Protein AF-A0A7M1AVS5-F1 (afdb_monomer_lite)

Secondary structure (DSSP, 8-state):
-HHHHHHHHHHHHHHHHHHHHH---TT----TT-HHHHHHHHHHTTTS------S-------------------------S-TTSPP---

Sequence (90 aa):
MRNFLSKYVGIVLFIATMMGSFHHHHDAQQHNDCQVCTVQSTIFDADTPEKSVYLSELDIFHEGIVTPLFSLHSNQLISNVNPRAPPKIS

Radius of gyration: 20.61 Å; chains: 1; bounding box: 53×42×48 Å

pLDDT: mean 73.35, std 14.44, range [47.38, 95.88]

Organism: NCBI:txid2590551

Foldseek 3Di:
DVVVVVVVVVVVVVVLVVCLVPDADPVRDQDQPDPSSLVNVVVCCVVPNDVDPNDDPPPPPCPPPPDPDDDPPPPPPPDPDDPPDDDDDD

Structure (mmCIF, N/CA/C/O backbone):
data_AF-A0A7M1AVS5-F1
#
_entry.id   AF-A0A7M1AVS5-F1
#
loop_
_atom_site.group_PDB
_atom_site.id
_atom_site.type_symbol
_atom_site.label_atom_id
_atom_site.label_alt_id
_atom_site.label_comp_id
_atom_site.label_asym_id
_atom_site.label_entity_id
_atom_site.label_seq_id
_atom_site.pdbx_PDB_ins_code
_atom_site.Cartn_x
_atom_site.Cartn_y
_atom_site.Cartn_z
_atom_site.occupancy
_atom_site.B_iso_or_equiv
_atom_site.auth_seq_id
_atom_site.auth_comp_id
_atom_site.auth_asym_id
_atom_site.auth_atom_id
_atom_site.pdbx_PDB_model_num
ATOM 1 N N . MET A 1 1 ? -12.040 -2.303 27.737 1.00 61.59 1 MET A N 1
ATOM 2 C CA . MET A 1 1 ? -11.568 -3.002 26.516 1.00 61.59 1 MET A CA 1
ATOM 3 C C . MET A 1 1 ? -11.532 -2.105 25.277 1.00 61.59 1 MET A C 1
ATOM 5 O O . MET A 1 1 ? -10.469 -2.014 24.682 1.00 61.59 1 MET A O 1
ATOM 9 N N . ARG A 1 2 ? -12.604 -1.374 24.921 1.00 74.75 2 ARG A N 1
ATOM 10 C CA . ARG A 1 2 ? -12.649 -0.508 23.715 1.00 74.75 2 ARG A CA 1
ATOM 11 C C . ARG A 1 2 ? -11.476 0.481 23.584 1.00 74.75 2 ARG A C 1
ATOM 13 O O . ARG A 1 2 ? -10.851 0.560 22.534 1.00 74.75 2 ARG A O 1
ATOM 20 N N . ASN A 1 3 ? -11.121 1.167 24.672 1.00 79.00 3 ASN A N 1
ATOM 21 C CA . ASN A 1 3 ? -10.030 2.152 24.667 1.00 79.00 3 ASN A CA 1
ATOM 22 C C . ASN A 1 3 ? -8.634 1.513 24.586 1.00 79.00 3 ASN A C 1
ATOM 24 O O . ASN A 1 3 ? -7.687 2.172 24.179 1.00 79.00 3 ASN A O 1
ATOM 28 N N . PHE A 1 4 ? -8.496 0.246 24.982 1.00 91.19 4 PHE A N 1
ATOM 29 C CA . PHE A 1 4 ? -7.233 -0.487 24.882 1.00 91.19 4 PHE A CA 1
ATOM 30 C C . PHE A 1 4 ? -7.036 -1.023 23.462 1.00 91.19 4 PHE A C 1
ATOM 32 O O . PHE A 1 4 ? -5.978 -0.821 22.880 1.00 91.19 4 PHE A O 1
ATOM 39 N N . LEU A 1 5 ? -8.090 -1.599 22.871 1.00 93.94 5 LEU A N 1
ATOM 40 C CA . LEU A 1 5 ? -8.075 -2.064 21.484 1.00 93.94 5 LEU A CA 1
ATOM 41 C C . LEU A 1 5 ? -7.793 -0.916 20.506 1.00 93.94 5 LEU A C 1
ATOM 43 O O . LEU A 1 5 ? -6.950 -1.056 19.632 1.00 93.94 5 LEU A O 1
ATOM 47 N N . SER A 1 6 ? -8.436 0.241 20.692 1.00 90.75 6 SER A N 1
ATOM 48 C CA . SER A 1 6 ? -8.195 1.416 19.843 1.00 90.75 6 SER A CA 1
ATOM 49 C C . SER A 1 6 ? -6.749 1.912 19.928 1.00 90.75 6 SER A C 1
ATOM 51 O O . SER A 1 6 ? -6.150 2.211 18.899 1.00 90.75 6 SER A O 1
ATOM 53 N N . LYS A 1 7 ? -6.162 1.951 21.131 1.00 93.06 7 LYS A N 1
ATOM 54 C CA . LYS A 1 7 ? -4.752 2.325 21.313 1.00 93.06 7 LYS A CA 1
ATOM 55 C C . LYS A 1 7 ? -3.813 1.309 20.673 1.00 93.06 7 LYS A C 1
ATOM 57 O O . LYS A 1 7 ? -2.865 1.703 20.012 1.00 93.06 7 LYS A O 1
ATOM 62 N N . TYR A 1 8 ? -4.097 0.020 20.845 1.00 95.88 8 TYR A N 1
ATOM 63 C CA . TYR A 1 8 ? -3.316 -1.054 20.244 1.00 95.88 8 TYR A CA 1
ATOM 64 C C . TYR A 1 8 ? -3.325 -0.970 18.714 1.00 95.88 8 TYR A C 1
ATOM 66 O O . TYR A 1 8 ? -2.262 -0.917 18.105 1.00 95.88 8 TYR A O 1
ATOM 74 N N . VAL A 1 9 ? -4.508 -0.862 18.100 1.00 95.06 9 VAL A N 1
ATOM 75 C CA . VAL A 1 9 ? -4.641 -0.695 16.645 1.00 95.06 9 VAL A CA 1
ATOM 76 C C . VAL A 1 9 ? -3.928 0.573 16.177 1.00 95.06 9 VAL A C 1
ATOM 78 O O . VAL A 1 9 ? -3.212 0.524 15.186 1.00 95.06 9 VAL A O 1
ATOM 81 N N . GLY A 1 10 ? -4.052 1.683 16.911 1.00 95.12 10 GLY A N 1
ATOM 82 C CA . GLY A 1 10 ? -3.346 2.925 16.591 1.00 95.12 10 GLY A CA 1
ATOM 83 C C . GLY A 1 10 ? -1.822 2.777 16.602 1.00 95.12 10 GLY A C 1
ATOM 84 O O . GLY A 1 10 ? -1.159 3.258 15.689 1.00 95.12 10 GLY A O 1
ATOM 85 N N . ILE A 1 11 ? -1.262 2.076 17.594 1.00 95.38 11 ILE A N 1
ATOM 86 C CA . ILE A 1 11 ? 0.183 1.806 17.677 1.00 95.38 11 ILE A CA 1
ATOM 87 C C . ILE A 1 11 ? 0.636 0.915 16.518 1.00 95.38 11 ILE A C 1
ATOM 89 O O . ILE A 1 11 ? 1.637 1.216 15.874 1.00 95.38 11 ILE A O 1
ATOM 93 N N . VAL A 1 12 ? -0.102 -0.162 16.233 1.00 93.56 12 VAL A N 1
ATOM 94 C CA . VAL A 1 12 ? 0.217 -1.074 15.124 1.00 93.56 12 VAL A CA 1
ATOM 95 C C . VAL A 1 12 ? 0.184 -0.332 13.790 1.00 93.56 12 VAL A C 1
ATOM 97 O O . VAL A 1 12 ? 1.115 -0.463 13.001 1.00 93.56 12 VAL A O 1
ATOM 100 N N . LEU A 1 13 ? -0.840 0.496 13.568 1.00 90.81 13 LEU A N 1
ATOM 101 C CA . LEU A 1 13 ? -0.965 1.300 12.356 1.00 90.81 13 LEU A CA 1
ATOM 102 C C . LEU A 1 13 ? 0.193 2.297 12.232 1.00 90.8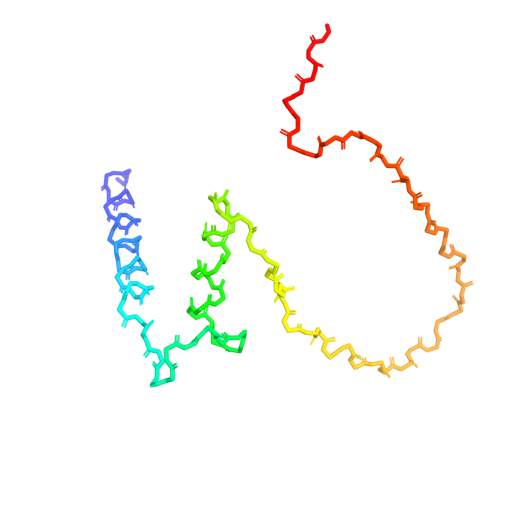1 13 LEU A C 1
ATOM 104 O O . LEU A 1 13 ? 0.794 2.404 11.172 1.00 90.81 13 LEU A O 1
ATOM 108 N N . PHE A 1 14 ? 0.548 2.980 13.323 1.00 93.19 14 PHE A N 1
ATOM 109 C CA . PHE A 1 14 ? 1.672 3.915 13.338 1.00 93.19 14 PHE A CA 1
ATOM 110 C C . PHE A 1 14 ? 2.994 3.232 12.962 1.00 93.19 14 PHE A C 1
ATOM 112 O O . PHE A 1 14 ? 3.728 3.736 12.114 1.00 93.19 14 PHE A O 1
ATOM 119 N N . ILE A 1 15 ? 3.283 2.066 13.549 1.00 92.25 15 ILE A N 1
ATOM 120 C CA . ILE A 1 15 ? 4.497 1.297 13.240 1.00 92.25 15 ILE A CA 1
ATOM 121 C C . ILE A 1 15 ? 4.486 0.833 11.779 1.00 92.25 15 ILE A C 1
ATOM 123 O O . ILE A 1 15 ? 5.502 0.963 11.099 1.00 92.25 15 ILE A O 1
ATOM 127 N N . ALA A 1 16 ? 3.349 0.340 11.281 1.00 87.31 16 ALA A N 1
ATOM 128 C CA . ALA A 1 16 ? 3.210 -0.092 9.893 1.00 87.31 16 ALA A CA 1
ATOM 129 C C . ALA A 1 16 ? 3.465 1.059 8.903 1.00 87.31 16 ALA A C 1
ATOM 131 O O . ALA A 1 16 ? 4.213 0.887 7.941 1.00 87.31 16 ALA A O 1
ATOM 132 N N . THR A 1 17 ? 2.922 2.251 9.173 1.00 87.25 17 THR A N 1
ATOM 133 C CA . THR A 1 17 ? 3.173 3.448 8.357 1.00 87.25 17 THR A CA 1
ATOM 134 C C . THR A 1 17 ? 4.650 3.837 8.366 1.00 87.25 17 THR A C 1
ATOM 136 O O . THR A 1 17 ? 5.203 4.137 7.311 1.00 87.25 17 THR A O 1
ATOM 139 N N . MET A 1 18 ? 5.305 3.797 9.533 1.00 90.44 18 MET A N 1
ATOM 140 C CA . MET A 1 18 ? 6.738 4.094 9.643 1.00 90.44 18 MET A CA 1
ATOM 141 C C . MET A 1 18 ? 7.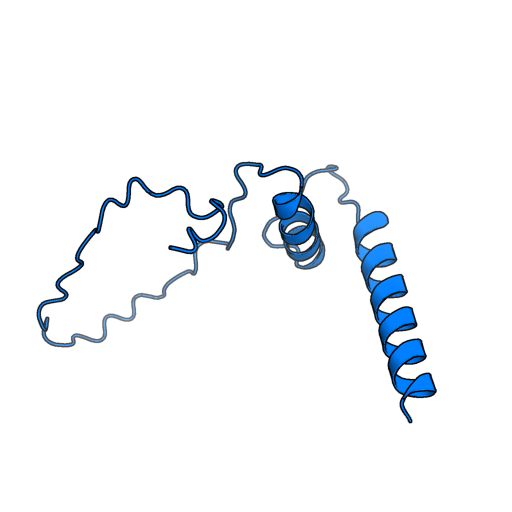599 3.080 8.885 1.00 90.44 18 MET A C 1
ATOM 143 O O . MET A 1 18 ? 8.560 3.474 8.226 1.00 90.44 18 MET A O 1
ATOM 147 N N . MET A 1 19 ? 7.245 1.790 8.935 1.00 88.25 19 MET A N 1
ATOM 148 C CA . MET A 1 19 ? 7.917 0.762 8.139 1.00 88.25 19 MET A CA 1
ATOM 149 C C . MET A 1 19 ? 7.852 1.093 6.651 1.00 88.25 19 MET A C 1
ATOM 151 O O . MET A 1 19 ? 8.895 1.122 6.015 1.00 88.25 19 MET A O 1
ATOM 155 N N . GLY A 1 20 ? 6.674 1.415 6.110 1.00 85.88 20 GLY A N 1
ATOM 156 C CA . GLY A 1 20 ? 6.551 1.808 4.703 1.00 85.88 20 GLY A CA 1
ATOM 157 C C . GLY A 1 20 ? 7.350 3.072 4.363 1.00 85.88 20 GLY A C 1
ATOM 158 O O . GLY A 1 20 ? 8.101 3.092 3.397 1.00 85.88 20 GLY A O 1
ATOM 159 N N . SER A 1 21 ? 7.262 4.125 5.184 1.00 85.44 21 SER A N 1
ATOM 160 C CA . SER A 1 21 ? 7.920 5.404 4.874 1.00 85.44 21 SER A CA 1
ATOM 161 C C . SER A 1 21 ? 9.446 5.359 4.923 1.00 85.44 21 SER A C 1
ATOM 163 O O . SER A 1 21 ? 10.090 6.168 4.263 1.00 85.44 21 SER A O 1
ATOM 165 N N . PHE A 1 22 ? 10.034 4.472 5.729 1.00 88.94 22 PHE A N 1
ATOM 166 C CA . PHE A 1 22 ? 11.491 4.358 5.853 1.00 88.94 22 PHE A CA 1
ATOM 167 C C . PHE A 1 22 ? 12.085 3.204 5.054 1.00 88.94 22 PHE A C 1
ATOM 169 O O . PHE A 1 22 ? 13.306 3.143 4.905 1.00 88.94 22 PHE A O 1
ATOM 176 N N . HIS A 1 23 ? 11.257 2.323 4.503 1.00 89.50 23 HIS A N 1
ATOM 177 C CA . HIS A 1 23 ? 11.725 1.206 3.703 1.00 89.50 23 HIS A CA 1
ATOM 178 C C . HIS A 1 23 ? 12.170 1.680 2.319 1.00 89.50 23 HIS A C 1
ATOM 180 O O . HIS A 1 23 ? 11.365 1.900 1.420 1.00 89.50 23 HIS A O 1
ATOM 186 N N . HIS A 1 24 ? 13.482 1.839 2.163 1.00 88.38 24 HIS A N 1
ATOM 187 C CA . HIS A 1 24 ? 14.113 2.194 0.899 1.00 88.38 24 HIS A CA 1
ATOM 188 C C . HIS A 1 24 ? 15.077 1.089 0.492 1.00 88.38 24 HIS A C 1
ATOM 190 O O . HIS A 1 24 ? 15.927 0.664 1.277 1.00 88.38 24 HIS A O 1
ATOM 196 N N . HIS A 1 25 ? 14.964 0.648 -0.754 1.00 88.00 25 HIS A N 1
ATOM 197 C CA . HIS A 1 25 ? 15.962 -0.217 -1.358 1.00 88.00 25 HIS A CA 1
ATOM 198 C C . HIS A 1 25 ? 17.165 0.607 -1.825 1.00 88.00 25 HIS A C 1
ATOM 200 O O . HIS A 1 25 ? 17.066 1.808 -2.078 1.00 88.00 25 HIS A O 1
ATOM 206 N N . HIS A 1 26 ? 18.320 -0.047 -1.932 1.00 89.62 26 HIS A N 1
ATOM 207 C CA . HIS A 1 26 ? 19.579 0.578 -2.350 1.00 89.62 26 HIS A CA 1
ATOM 208 C C . HIS A 1 26 ? 19.518 1.201 -3.756 1.00 89.62 26 HIS A C 1
ATOM 210 O O . HIS A 1 26 ? 20.272 2.122 -4.054 1.00 89.62 26 HIS A O 1
ATOM 216 N N . ASP A 1 27 ? 18.630 0.695 -4.606 1.00 89.31 27 ASP A N 1
ATOM 217 C CA . ASP A 1 27 ? 18.382 1.146 -5.973 1.00 89.31 27 ASP A CA 1
ATOM 218 C C . ASP A 1 27 ? 17.243 2.172 -6.073 1.00 89.31 27 ASP A C 1
ATOM 220 O O . ASP A 1 27 ? 16.968 2.671 -7.162 1.00 89.31 27 ASP A O 1
ATOM 224 N N . ALA A 1 28 ? 16.601 2.506 -4.947 1.00 84.69 28 ALA A N 1
ATOM 225 C CA . ALA A 1 28 ? 15.444 3.394 -4.867 1.00 84.69 28 ALA A CA 1
ATOM 226 C C . ALA A 1 28 ? 14.270 2.979 -5.782 1.00 84.69 28 ALA A C 1
ATOM 228 O O . ALA A 1 28 ? 13.463 3.825 -6.170 1.00 84.69 28 ALA A O 1
ATOM 229 N N . GLN A 1 29 ? 14.159 1.686 -6.112 1.00 84.12 29 GLN A N 1
ATOM 230 C CA . GLN A 1 29 ? 13.055 1.133 -6.900 1.00 84.12 29 GLN A CA 1
ATOM 231 C C . GLN A 1 29 ? 12.097 0.310 -6.029 1.00 84.12 29 GLN A C 1
ATOM 233 O O . GLN A 1 29 ? 12.446 -0.143 -4.937 1.00 84.12 29 GLN A O 1
ATOM 238 N N . GLN A 1 30 ? 10.860 0.145 -6.508 1.00 82.50 30 GLN A N 1
ATOM 239 C CA . GLN A 1 30 ? 9.880 -0.752 -5.897 1.00 82.50 30 GLN A CA 1
ATOM 240 C C . GLN A 1 30 ? 10.077 -2.176 -6.418 1.00 82.50 30 GLN A C 1
ATOM 242 O O . GLN A 1 30 ? 10.202 -2.394 -7.621 1.00 82.50 30 GLN A O 1
ATOM 247 N N . HIS A 1 31 ? 10.058 -3.135 -5.497 1.00 83.31 31 HIS A N 1
ATOM 248 C CA . HIS A 1 31 ? 10.287 -4.550 -5.771 1.00 83.31 31 HIS A CA 1
ATOM 249 C C . HIS A 1 31 ? 9.029 -5.354 -5.443 1.00 83.31 31 HIS A C 1
ATOM 251 O O . HIS A 1 31 ? 8.542 -5.295 -4.314 1.00 83.31 31 HIS A O 1
ATOM 257 N N . ASN A 1 32 ? 8.498 -6.108 -6.409 1.00 80.56 32 ASN A N 1
ATOM 258 C CA . ASN A 1 32 ? 7.253 -6.877 -6.238 1.00 80.56 32 ASN A CA 1
ATOM 259 C C . ASN A 1 32 ? 7.418 -8.102 -5.318 1.00 80.56 32 ASN A C 1
ATOM 261 O O . ASN A 1 32 ? 6.440 -8.604 -4.766 1.00 80.56 32 ASN A O 1
ATOM 265 N N . ASP A 1 33 ? 8.647 -8.587 -5.146 1.00 81.50 33 ASP A N 1
ATOM 2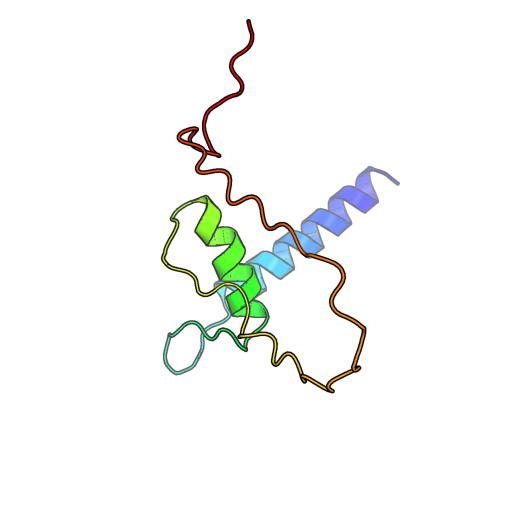66 C CA . ASP A 1 33 ? 9.025 -9.638 -4.198 1.00 81.50 33 ASP A CA 1
ATOM 267 C C . ASP A 1 33 ? 9.216 -9.101 -2.768 1.00 81.50 33 ASP A C 1
ATOM 269 O O . ASP A 1 33 ? 9.215 -9.869 -1.801 1.00 81.50 33 ASP A O 1
ATOM 273 N N . CYS A 1 34 ? 9.314 -7.778 -2.594 1.00 83.88 34 CYS A N 1
ATOM 274 C CA . CYS A 1 34 ? 9.371 -7.165 -1.279 1.00 83.88 34 CYS A CA 1
ATOM 275 C C . CYS A 1 34 ? 7.966 -6.918 -0.720 1.00 83.88 34 CYS A C 1
ATOM 277 O O . CYS A 1 34 ? 7.242 -6.023 -1.151 1.00 83.88 34 CYS A O 1
ATOM 279 N N . GLN A 1 35 ? 7.614 -7.648 0.339 1.00 84.38 35 GLN A N 1
ATOM 280 C CA . GLN A 1 35 ? 6.307 -7.538 0.997 1.00 84.38 35 GLN A CA 1
ATOM 281 C C . GLN A 1 35 ? 5.970 -6.109 1.453 1.00 84.38 35 GLN A C 1
ATOM 283 O O . GLN A 1 35 ? 4.810 -5.704 1.390 1.00 84.38 35 GLN A O 1
ATOM 288 N N . VAL A 1 36 ? 6.970 -5.334 1.889 1.00 86.38 36 VAL A N 1
ATOM 289 C CA . VAL A 1 36 ? 6.766 -3.943 2.322 1.00 86.38 36 VAL A CA 1
ATOM 290 C C . VAL A 1 36 ? 6.405 -3.056 1.131 1.00 86.38 36 VAL A C 1
ATOM 292 O O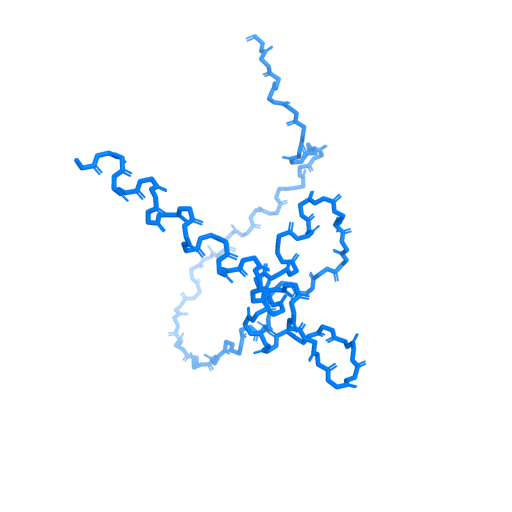 . VAL A 1 36 ? 5.416 -2.328 1.202 1.00 86.38 36 VAL A O 1
ATOM 295 N N . CYS A 1 37 ? 7.133 -3.171 0.016 1.00 85.44 37 CYS A N 1
ATOM 296 C CA . CYS A 1 37 ? 6.831 -2.441 -1.217 1.00 85.44 37 CYS A CA 1
ATOM 297 C C . CYS A 1 37 ? 5.467 -2.826 -1.798 1.00 85.44 37 CYS A C 1
ATOM 299 O O . CYS A 1 37 ? 4.739 -1.951 -2.263 1.00 85.44 37 CYS A O 1
ATOM 301 N N . THR A 1 38 ? 5.081 -4.100 -1.732 1.00 83.12 38 THR A N 1
ATOM 302 C CA . THR A 1 38 ? 3.770 -4.566 -2.208 1.00 83.12 38 THR A CA 1
ATOM 303 C C . THR A 1 38 ? 2.632 -3.966 -1.389 1.00 83.12 38 THR A C 1
ATOM 305 O O . THR A 1 38 ? 1.682 -3.423 -1.943 1.00 83.12 38 THR A O 1
ATOM 308 N N . VAL A 1 39 ? 2.732 -3.985 -0.058 1.00 81.31 39 VAL A N 1
ATOM 309 C CA . VAL A 1 39 ? 1.711 -3.356 0.794 1.00 81.31 39 VAL A CA 1
ATOM 310 C C . VAL A 1 39 ? 1.678 -1.843 0.567 1.00 81.31 39 VAL A C 1
ATOM 312 O O . VAL A 1 39 ? 0.606 -1.266 0.408 1.00 81.31 39 VAL A O 1
ATOM 315 N N . GLN A 1 40 ? 2.835 -1.191 0.483 1.00 82.06 40 GLN A N 1
ATOM 316 C CA . GLN A 1 40 ? 2.914 0.247 0.244 1.00 82.06 40 GLN A CA 1
ATOM 317 C C . GLN A 1 40 ? 2.309 0.650 -1.110 1.00 82.06 40 GLN A C 1
ATOM 319 O O . GLN A 1 40 ? 1.484 1.559 -1.155 1.00 82.06 40 GLN A O 1
ATOM 324 N N . SER A 1 41 ? 2.656 -0.044 -2.197 1.00 79.12 41 SER A N 1
ATOM 325 C CA . SER A 1 41 ? 2.105 0.221 -3.534 1.00 79.12 41 SER A CA 1
ATOM 326 C C . SER A 1 41 ? 0.590 0.018 -3.581 1.00 79.12 41 SER A C 1
ATOM 328 O O . SER A 1 41 ? -0.101 0.891 -4.095 1.00 79.12 41 SER A O 1
ATOM 330 N N . THR A 1 42 ? 0.048 -1.028 -2.936 1.00 74.69 42 THR A N 1
ATOM 331 C CA . THR A 1 42 ? -1.416 -1.226 -2.857 1.00 74.69 42 THR A CA 1
ATOM 332 C C . THR A 1 42 ? -2.157 -0.085 -2.158 1.00 74.69 42 THR A C 1
ATOM 334 O O . THR A 1 42 ? -3.308 0.186 -2.490 1.00 74.69 42 THR A O 1
ATOM 337 N N . ILE A 1 43 ? -1.517 0.593 -1.200 1.00 75.94 43 ILE A N 1
ATOM 338 C CA . ILE A 1 43 ? -2.110 1.751 -0.520 1.00 75.94 43 ILE A CA 1
ATOM 339 C C . ILE A 1 43 ? -2.096 2.968 -1.454 1.00 75.94 43 ILE A C 1
ATOM 341 O O . ILE A 1 43 ? -3.111 3.649 -1.577 1.00 75.94 43 ILE A O 1
ATOM 345 N N . PHE A 1 44 ? -0.976 3.221 -2.138 1.00 71.38 44 PHE A N 1
ATOM 346 C CA . PHE A 1 44 ? -0.837 4.365 -3.046 1.00 71.38 44 PHE A CA 1
ATOM 347 C C . PHE A 1 44 ? -1.653 4.232 -4.340 1.00 71.38 44 PHE A C 1
ATOM 349 O O . PHE A 1 44 ? -2.058 5.248 -4.903 1.00 71.38 44 PHE A O 1
ATOM 356 N N . ASP A 1 45 ? -1.974 3.012 -4.775 1.00 69.38 45 ASP A N 1
ATOM 357 C CA . ASP A 1 45 ? -2.856 2.754 -5.926 1.00 69.38 45 ASP A CA 1
ATOM 358 C C . ASP A 1 45 ? -4.234 3.401 -5.807 1.00 69.38 45 ASP A C 1
ATOM 360 O O . ASP A 1 45 ? -4.879 3.741 -6.804 1.00 69.38 45 ASP A O 1
ATOM 364 N N . ALA A 1 46 ? -4.710 3.527 -4.565 1.00 68.50 46 ALA A N 1
ATOM 365 C CA . ALA A 1 46 ? -6.008 4.109 -4.281 1.00 68.50 46 ALA A CA 1
ATOM 366 C C . ALA A 1 46 ? -6.050 5.587 -4.693 1.00 68.50 46 ALA A C 1
ATOM 368 O O . ALA A 1 46 ? -7.057 6.033 -5.252 1.00 68.50 46 ALA A O 1
ATOM 369 N N . ASP A 1 47 ? -4.949 6.307 -4.467 1.00 68.50 47 ASP A N 1
ATOM 370 C CA . ASP A 1 47 ? -4.836 7.746 -4.693 1.00 68.50 47 ASP A CA 1
ATOM 371 C C . ASP A 1 47 ? -4.314 8.067 -6.100 1.00 68.50 47 ASP A C 1
ATOM 373 O O . ASP A 1 47 ? -4.846 8.945 -6.784 1.00 68.50 47 ASP A O 1
ATOM 377 N N . THR A 1 48 ? -3.307 7.328 -6.565 1.00 70.69 48 THR A N 1
ATOM 378 C CA . THR A 1 48 ? -2.703 7.487 -7.891 1.00 70.69 48 THR A CA 1
ATOM 379 C C . THR A 1 48 ? -2.530 6.112 -8.529 1.00 70.69 48 THR A C 1
ATOM 381 O O . THR A 1 48 ? -1.519 5.456 -8.278 1.00 70.69 48 THR A O 1
ATOM 384 N N . PRO A 1 49 ? -3.500 5.654 -9.341 1.00 62.38 49 PRO A N 1
ATOM 385 C CA . PRO A 1 49 ? -3.406 4.360 -9.996 1.00 62.38 49 PRO A CA 1
ATOM 386 C C . PRO A 1 49 ? -2.292 4.412 -11.044 1.00 62.38 49 PRO A C 1
ATOM 388 O O . PRO A 1 49 ? -2.474 4.919 -12.154 1.00 62.38 49 PRO A O 1
ATOM 391 N N . GLU A 1 50 ? -1.122 3.909 -10.673 1.00 63.62 50 GLU A N 1
ATOM 392 C CA . GLU A 1 50 ? -0.073 3.560 -11.619 1.00 63.62 50 GLU A CA 1
ATOM 393 C C . GLU A 1 50 ? -0.355 2.168 -12.191 1.00 63.62 50 GLU A C 1
ATOM 395 O O . GLU A 1 50 ? -1.222 1.437 -11.716 1.00 63.62 50 GLU A O 1
ATOM 400 N N . LYS A 1 51 ? 0.342 1.791 -13.267 1.00 59.62 51 LYS A N 1
ATOM 401 C CA . LYS A 1 51 ? 0.206 0.462 -13.877 1.00 59.62 51 LYS A CA 1
ATOM 402 C C . LYS A 1 51 ? 0.939 -0.567 -13.012 1.00 59.62 51 LYS A C 1
ATOM 404 O O . LYS A 1 51 ? 1.995 -1.075 -13.372 1.00 59.62 51 LYS A O 1
ATOM 409 N N . SER A 1 52 ? 0.395 -0.805 -11.838 1.00 56.72 52 SER A N 1
ATOM 410 C CA . SER A 1 52 ? 0.889 -1.699 -10.809 1.00 56.72 52 SER A CA 1
ATOM 411 C C . SER A 1 52 ? 0.692 -3.151 -11.247 1.00 56.72 52 SER A C 1
ATOM 413 O O . SER A 1 52 ? -0.405 -3.601 -11.585 1.00 56.72 52 SER A O 1
ATOM 415 N N . VAL A 1 53 ? 1.794 -3.901 -11.285 1.00 58.38 53 VAL A N 1
ATOM 416 C CA . VAL A 1 53 ? 1.785 -5.351 -11.511 1.00 58.38 53 VAL A CA 1
ATOM 417 C C . VAL A 1 53 ? 1.421 -5.994 -10.176 1.00 58.38 53 VAL A C 1
ATOM 419 O O . VAL A 1 53 ? 2.281 -6.485 -9.449 1.00 58.38 53 VAL A O 1
ATOM 422 N N . TYR A 1 54 ? 0.149 -5.887 -9.785 1.00 54.44 54 TYR A N 1
ATOM 423 C CA . TYR A 1 54 ? -0.313 -6.548 -8.573 1.00 54.44 54 TYR A CA 1
ATOM 424 C C . TYR A 1 54 ? -0.253 -8.048 -8.775 1.00 54.44 54 TYR A C 1
ATOM 426 O O . TYR A 1 54 ? -0.935 -8.584 -9.648 1.00 54.44 54 TYR A O 1
ATOM 434 N N . LEU A 1 55 ? 0.519 -8.675 -7.888 1.00 53.97 55 LEU A N 1
ATOM 435 C CA . LEU A 1 55 ? 0.873 -10.086 -7.853 1.00 53.97 55 LEU A CA 1
ATOM 436 C C . LEU A 1 55 ? 1.994 -10.392 -8.851 1.00 53.97 55 LEU A C 1
ATOM 438 O O . LEU A 1 55 ? 1.814 -10.319 -10.066 1.00 53.97 55 LEU A O 1
ATOM 442 N N . SER A 1 56 ? 3.152 -10.791 -8.309 1.00 50.81 56 SER A N 1
ATOM 443 C CA . SER A 1 56 ? 4.047 -11.726 -8.988 1.00 50.81 56 SER A CA 1
ATOM 444 C C . SER A 1 56 ? 3.165 -12.762 -9.668 1.00 50.81 56 SER A C 1
ATOM 446 O O . SER A 1 56 ? 2.240 -13.254 -9.013 1.00 50.81 56 SER A O 1
ATOM 448 N N . GLU A 1 57 ? 3.396 -13.031 -10.955 1.00 52.69 57 GLU A N 1
ATOM 449 C CA . GLU A 1 57 ? 2.785 -14.172 -11.632 1.00 52.69 57 GLU A CA 1
ATOM 450 C C . GLU A 1 57 ? 2.755 -15.315 -10.619 1.00 52.69 57 GLU A C 1
ATOM 452 O O . GLU A 1 57 ? 3.803 -15.716 -10.107 1.00 52.69 57 GLU A O 1
ATOM 457 N N . LEU A 1 58 ? 1.553 -15.736 -10.196 1.00 51.28 58 LEU A N 1
ATOM 458 C CA . LEU A 1 58 ? 1.457 -16.987 -9.469 1.00 51.28 58 LEU A CA 1
ATOM 459 C C . LEU A 1 58 ? 2.114 -17.962 -10.435 1.00 51.28 58 LEU A C 1
ATOM 461 O O . LEU A 1 58 ? 1.579 -18.158 -11.527 1.00 51.28 58 LEU A O 1
ATOM 465 N N . ASP A 1 59 ? 3.269 -18.516 -10.075 1.00 48.91 59 ASP A N 1
ATOM 466 C CA . ASP A 1 59 ? 3.762 -19.725 -10.709 1.00 48.91 59 ASP A CA 1
ATOM 467 C C . ASP A 1 59 ? 2.694 -20.769 -10.402 1.00 48.91 59 ASP A C 1
ATOM 469 O O . ASP A 1 59 ? 2.707 -21.462 -9.381 1.00 48.91 59 ASP A O 1
ATOM 473 N N . ILE A 1 60 ? 1.665 -20.799 -11.251 1.00 50.28 60 ILE A N 1
ATOM 474 C CA . ILE A 1 60 ? 0.689 -21.859 -11.281 1.00 50.28 60 ILE A CA 1
ATOM 475 C C . ILE A 1 60 ? 1.521 -23.030 -11.765 1.00 50.28 60 ILE A C 1
ATOM 477 O O . ILE A 1 60 ? 1.689 -23.231 -12.967 1.00 50.28 60 ILE A O 1
ATOM 481 N N . PHE A 1 61 ? 2.088 -23.784 -10.826 1.00 47.38 61 PHE A N 1
ATOM 482 C CA . PHE A 1 61 ? 2.577 -25.114 -11.115 1.00 47.38 61 PHE A CA 1
ATOM 483 C C . PHE A 1 61 ? 1.383 -25.873 -11.690 1.00 47.38 61 PHE A C 1
ATOM 485 O O . PHE A 1 61 ? 0.493 -26.327 -10.973 1.00 47.38 61 PHE A O 1
ATOM 492 N N . HIS A 1 62 ? 1.325 -25.941 -13.018 1.00 51.03 62 HIS A N 1
ATOM 493 C CA . HIS A 1 62 ? 0.460 -26.839 -13.756 1.00 51.03 62 HIS A CA 1
ATOM 494 C C . HIS A 1 62 ? 0.997 -28.255 -13.523 1.00 51.03 62 HIS A C 1
ATOM 496 O O . HIS A 1 62 ? 1.574 -28.882 -14.405 1.00 51.03 62 HIS A O 1
ATOM 502 N N . GLU A 1 63 ? 0.806 -28.790 -12.317 1.00 55.00 63 GLU A N 1
ATOM 503 C CA . GLU A 1 63 ? 0.593 -30.224 -12.228 1.00 55.00 63 GLU A CA 1
ATOM 504 C C . GLU A 1 63 ? -0.741 -30.476 -12.916 1.00 55.00 63 GLU A C 1
ATOM 506 O O . GLU A 1 63 ? -1.806 -30.081 -12.439 1.00 55.00 63 GLU A O 1
ATOM 511 N N . GLY A 1 64 ? -0.659 -31.041 -14.119 1.00 55.31 64 GLY A N 1
ATOM 512 C CA . GLY A 1 64 ? -1.813 -31.392 -14.923 1.00 55.31 64 GLY A CA 1
ATOM 513 C C . GLY A 1 64 ? -2.632 -32.459 -14.213 1.00 55.31 64 GLY A C 1
ATOM 514 O O . GLY A 1 64 ? -2.503 -33.644 -14.508 1.00 55.31 64 GLY A O 1
ATOM 515 N N . ILE A 1 65 ? -3.508 -32.053 -13.296 1.00 57.16 65 ILE A N 1
ATOM 516 C CA . ILE A 1 65 ? -4.620 -32.900 -12.894 1.00 57.16 65 ILE A CA 1
ATOM 517 C C . ILE A 1 65 ? -5.536 -32.932 -14.112 1.00 57.16 65 ILE A C 1
ATOM 519 O O . ILE A 1 65 ? -6.289 -31.992 -14.373 1.00 57.16 65 ILE A O 1
ATOM 523 N N . VAL A 1 66 ? -5.406 -34.006 -14.893 1.00 58.81 66 VAL A N 1
ATOM 524 C CA . VAL A 1 66 ? -6.260 -34.326 -16.037 1.00 58.81 66 VAL A CA 1
ATOM 525 C C . VAL A 1 66 ? -7.683 -34.502 -15.511 1.00 58.81 66 VAL A C 1
ATOM 527 O O . VAL A 1 66 ? -8.117 -35.598 -15.168 1.00 58.81 66 VAL A O 1
ATOM 530 N N . THR A 1 67 ? -8.404 -33.394 -15.383 1.00 61.00 67 THR A N 1
ATOM 531 C CA . THR A 1 67 ? -9.836 -33.381 -15.112 1.00 61.00 67 THR A CA 1
ATOM 532 C C . THR A 1 67 ? -10.560 -33.211 -16.445 1.00 61.00 67 THR A C 1
ATOM 534 O O . THR A 1 67 ? -10.128 -32.417 -17.285 1.00 61.00 67 THR A O 1
ATOM 537 N N . PRO A 1 68 ? -11.624 -33.989 -16.705 1.00 58.16 68 PRO A N 1
ATOM 538 C CA . PRO A 1 68 ? -12.379 -33.865 -17.940 1.00 58.16 68 PRO A CA 1
ATOM 539 C C . PRO A 1 68 ? -12.962 -32.454 -18.034 1.00 58.16 68 PRO A C 1
ATOM 541 O O . PRO A 1 68 ? -13.565 -31.957 -17.085 1.00 58.16 68 PRO A O 1
ATOM 544 N N . LEU A 1 69 ? -12.755 -31.826 -19.191 1.00 55.34 69 LEU A N 1
ATOM 545 C CA . LEU A 1 69 ? -13.152 -30.460 -19.505 1.00 55.34 69 LEU A CA 1
ATOM 546 C C . LEU A 1 69 ? -14.685 -30.319 -19.409 1.00 55.34 69 LEU A C 1
ATOM 548 O O . LEU A 1 69 ? -15.403 -30.528 -20.386 1.00 55.34 69 LEU A O 1
ATOM 552 N N . PHE A 1 70 ? -15.218 -29.985 -18.234 1.00 58.66 70 PHE A N 1
ATOM 553 C CA . PHE A 1 70 ? -16.585 -29.486 -18.141 1.00 58.66 70 PHE A CA 1
ATOM 554 C C . PHE A 1 70 ? -16.565 -28.046 -18.645 1.00 58.66 70 PHE A C 1
ATOM 556 O O . PHE A 1 70 ? -15.744 -27.242 -18.214 1.00 58.66 70 PHE A O 1
ATOM 563 N N . SER A 1 71 ? -17.414 -27.752 -19.631 1.00 59.50 71 SER A N 1
ATOM 564 C CA . SER A 1 71 ? -17.439 -26.480 -20.357 1.00 59.50 71 SER A CA 1
ATOM 565 C C . SER A 1 71 ? -17.322 -25.291 -19.391 1.00 59.50 71 SER A C 1
ATOM 567 O O . SER A 1 71 ? -18.259 -24.993 -18.645 1.00 59.50 71 SER A O 1
ATOM 569 N N . LEU A 1 72 ? -16.180 -24.604 -19.406 1.00 58.31 72 LEU A N 1
ATOM 570 C CA . LEU A 1 72 ? -16.020 -23.341 -18.706 1.00 58.31 72 LEU A CA 1
ATOM 571 C C . LEU A 1 72 ? -16.531 -22.251 -19.646 1.00 58.31 72 LEU A C 1
ATOM 573 O O . LEU A 1 72 ? -15.799 -21.723 -20.480 1.00 58.31 72 LEU A O 1
ATOM 577 N N . HIS A 1 73 ? -17.828 -21.960 -19.557 1.00 55.12 73 HIS A N 1
ATOM 578 C CA . HIS A 1 73 ? -18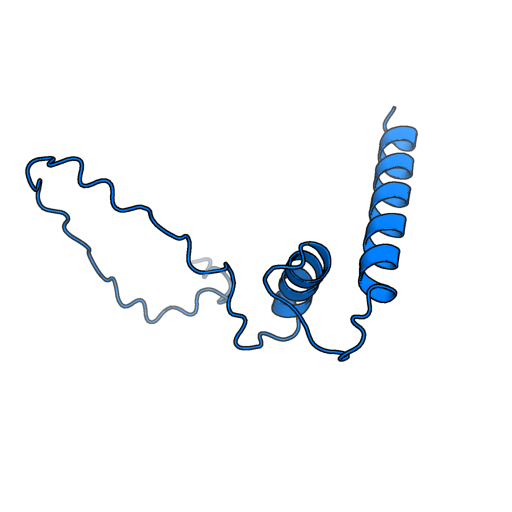.402 -20.794 -20.218 1.00 55.12 73 HIS A CA 1
ATOM 579 C C . HIS A 1 73 ? -17.909 -19.539 -19.487 1.00 55.12 73 HIS A C 1
ATOM 581 O O . HIS A 1 73 ? -18.518 -19.078 -18.523 1.00 55.12 73 HIS A O 1
ATOM 587 N N . SER A 1 74 ? -16.777 -18.997 -19.937 1.00 58.72 74 SER A N 1
ATOM 588 C CA . SER A 1 74 ? -16.344 -17.655 -19.559 1.00 58.72 74 SER A CA 1
ATOM 589 C C . SER A 1 74 ? -17.203 -16.647 -20.317 1.00 58.72 74 SER A C 1
ATOM 591 O O . SER A 1 74 ? -16.975 -16.366 -21.493 1.00 58.72 74 SER A O 1
ATOM 593 N N . ASN A 1 75 ? -18.238 -16.131 -19.656 1.00 53.91 75 ASN A N 1
ATOM 594 C CA . ASN A 1 75 ? -18.972 -14.976 -20.158 1.00 53.91 75 ASN A CA 1
ATOM 595 C C . ASN A 1 75 ? -18.140 -13.726 -19.878 1.00 53.91 75 ASN A C 1
ATOM 597 O O . ASN A 1 75 ? -18.181 -13.165 -18.783 1.00 53.91 75 ASN A O 1
ATOM 601 N N . GLN A 1 76 ? -17.379 -13.285 -20.876 1.00 57.28 76 GLN A N 1
ATOM 602 C CA . GLN A 1 76 ? -16.694 -12.001 -20.831 1.00 57.28 76 GLN A CA 1
ATOM 603 C C . GLN A 1 76 ? -17.733 -10.888 -21.041 1.00 57.28 76 GLN A C 1
ATOM 605 O O . GLN A 1 76 ? -17.993 -10.441 -22.156 1.00 57.28 76 GLN A O 1
ATOM 610 N N . LEU A 1 77 ? -18.393 -10.480 -19.955 1.00 63.19 77 LEU A N 1
ATOM 611 C CA . LEU A 1 77 ? -19.314 -9.347 -19.960 1.00 63.19 77 LEU A CA 1
ATOM 612 C C . LEU A 1 77 ? -18.502 -8.056 -20.100 1.00 63.19 77 LEU A C 1
ATOM 614 O O . LEU A 1 77 ? -17.899 -7.575 -19.141 1.00 63.19 77 LEU A O 1
ATOM 618 N N . ILE A 1 78 ? -18.494 -7.488 -21.305 1.00 64.75 78 ILE A N 1
ATOM 619 C CA . ILE A 1 78 ? -17.971 -6.143 -21.551 1.00 64.75 78 ILE A CA 1
ATOM 620 C C . ILE A 1 78 ? -18.957 -5.154 -20.918 1.00 64.75 78 ILE A C 1
ATOM 622 O O . ILE A 1 78 ? -19.957 -4.766 -21.521 1.00 64.75 78 ILE A O 1
ATOM 626 N N . SER A 1 79 ? -18.713 -4.792 -19.660 1.00 65.50 79 SER A N 1
ATOM 627 C CA . SER A 1 79 ? -19.475 -3.750 -18.978 1.00 65.50 79 SER A CA 1
ATOM 628 C C . SER A 1 79 ? -18.909 -2.383 -19.350 1.00 65.50 79 SER A C 1
ATOM 630 O O . SER A 1 79 ? -17.768 -2.068 -19.024 1.00 65.50 79 SER A O 1
ATOM 632 N N . ASN A 1 80 ? -19.730 -1.542 -19.979 1.00 69.44 80 ASN A N 1
ATOM 633 C CA . ASN A 1 80 ? -19.421 -0.121 -20.185 1.00 69.44 80 ASN A CA 1
ATOM 634 C C . ASN A 1 80 ? -19.632 0.722 -18.912 1.00 69.44 80 ASN A C 1
ATOM 636 O O . ASN A 1 80 ? -19.556 1.951 -18.956 1.00 69.44 80 ASN A O 1
ATOM 640 N N . VAL A 1 81 ? -19.948 0.094 -17.776 1.00 67.69 81 VAL A N 1
ATOM 641 C CA . VAL A 1 81 ? -20.127 0.796 -16.506 1.00 67.69 81 VAL A CA 1
ATOM 642 C C . VAL A 1 81 ? -18.765 0.961 -15.851 1.00 67.69 81 VAL A C 1
ATOM 644 O O . VAL A 1 81 ? -18.087 -0.022 -15.561 1.00 67.69 81 VAL A O 1
ATOM 647 N N . ASN A 1 82 ? -18.379 2.212 -15.594 1.00 73.62 82 ASN A N 1
ATOM 648 C CA . ASN A 1 82 ? -17.187 2.509 -14.813 1.00 73.62 82 ASN A CA 1
ATOM 649 C C . ASN A 1 82 ? -17.335 1.861 -13.418 1.00 73.62 82 ASN A C 1
ATOM 651 O O . ASN A 1 82 ? -18.268 2.223 -12.698 1.00 73.62 82 ASN A O 1
ATOM 655 N N . PRO A 1 83 ? -16.445 0.934 -13.015 1.00 67.19 83 PRO A N 1
ATOM 656 C CA . PRO A 1 83 ? -16.548 0.227 -11.737 1.00 67.19 83 PRO A CA 1
ATOM 657 C C . PRO A 1 83 ? -16.408 1.153 -10.519 1.00 67.19 83 PRO A C 1
ATOM 659 O O . PRO A 1 83 ? -16.740 0.750 -9.409 1.00 67.19 83 PRO A O 1
ATOM 662 N N . ARG A 1 84 ? -15.952 2.400 -10.718 1.00 66.56 84 ARG A N 1
ATOM 663 C CA . ARG A 1 84 ? -15.889 3.451 -9.692 1.00 66.56 84 ARG A CA 1
ATOM 664 C C . ARG A 1 84 ? -17.042 4.464 -9.779 1.00 66.56 84 ARG A C 1
ATOM 666 O O . ARG A 1 84 ? -17.006 5.479 -9.089 1.00 66.56 84 ARG A O 1
ATOM 673 N N . ALA A 1 85 ? -18.050 4.245 -10.630 1.00 78.62 85 ALA A N 1
ATOM 674 C CA . ALA A 1 85 ? -19.221 5.116 -10.657 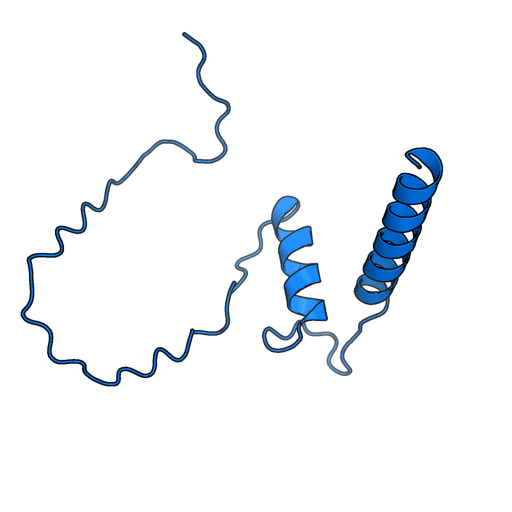1.00 78.62 85 ALA A CA 1
ATOM 675 C C . ALA A 1 85 ? -20.049 4.937 -9.370 1.00 78.62 85 ALA A C 1
ATOM 677 O O . ALA A 1 85 ? -20.241 3.802 -8.924 1.00 78.62 85 ALA A O 1
ATOM 678 N N . PRO A 1 86 ? -20.570 6.025 -8.777 1.00 78.62 86 PRO A N 1
ATOM 679 C CA . PRO A 1 86 ? -21.471 5.911 -7.639 1.00 78.62 86 PRO A CA 1
ATOM 680 C C . PRO A 1 86 ? -22.713 5.087 -8.024 1.00 78.62 86 PRO A C 1
ATOM 682 O O . PRO A 1 86 ? -23.155 5.151 -9.179 1.00 78.62 86 PRO A O 1
ATOM 685 N N . PRO A 1 87 ? -23.295 4.319 -7.083 1.00 78.00 87 PRO A N 1
ATOM 686 C CA . PRO A 1 87 ? -24.501 3.551 -7.353 1.00 78.00 87 PRO A CA 1
ATOM 687 C C . PRO A 1 87 ? -25.611 4.500 -7.805 1.00 78.00 87 PRO A C 1
ATOM 689 O O . PRO A 1 87 ? -25.920 5.485 -7.132 1.00 78.00 87 PRO A O 1
ATOM 692 N N . LYS A 1 88 ? -26.209 4.215 -8.964 1.00 78.50 88 LYS A N 1
ATOM 693 C CA . LYS A 1 88 ? -27.406 4.930 -9.405 1.00 78.50 88 LYS A CA 1
ATOM 694 C C . LYS A 1 88 ? -28.560 4.471 -8.526 1.00 78.50 88 LYS A C 1
ATOM 696 O O . LYS A 1 88 ? -29.030 3.348 -8.667 1.00 78.50 88 LYS A O 1
ATOM 701 N N . ILE A 1 89 ? -28.977 5.328 -7.606 1.00 68.19 89 ILE A N 1
ATOM 702 C CA . ILE A 1 89 ? -30.191 5.120 -6.823 1.00 68.19 89 ILE A CA 1
ATOM 703 C C . ILE A 1 89 ? -31.346 5.639 -7.687 1.00 68.19 89 ILE A C 1
ATOM 705 O O . ILE A 1 89 ? -31.383 6.830 -7.998 1.00 68.19 89 ILE A O 1
ATOM 709 N N . SER A 1 90 ? -32.216 4.735 -8.140 1.00 62.78 90 SER A N 1
ATOM 710 C CA . SER A 1 90 ? -33.498 5.043 -8.790 1.00 62.78 90 SER A CA 1
ATOM 711 C C . SER A 1 90 ? -34.639 4.907 -7.799 1.00 62.78 90 SER A C 1
ATOM 713 O O . SER A 1 90 ? -34.619 3.875 -7.088 1.00 62.78 90 SER A O 1
#